Protein AF-A0A821VE89-F1 (afdb_monomer_lite)

Secondary structure (DSSP, 8-state):
--SSTT----HHHHHHHHHHH-SS-SSEEEHHHHHHHHHTTS-HHHHHHHHHHHHHHH-SS--SEEEHHHHHHHHHHHTTS--TTSHHHHHHHHHHHHHHHHT--

Foldseek 3Di:
DDDPPPCLVDLVNLQLLQVLLCPVPPQFHALVSLLVLLVVPDPCVVCVVLSVVVQCQLPVVPPRTRHSVSVSVCCVVCVVPDDCPRSVVVSVVSSVVSSVVVPPD

pLDDT: mean 71.28, std 11.27, range [40.56, 87.88]

InterPro domains:
  IPR002048 EF-hand domain [PF00036] (50-76)
  IPR002048 EF-hand domain [PF13833] (3-39)
  IPR002048 EF-hand domain [PS50222] (46-81)
  IPR002048 EF-hand domain [SM00054] (13-41)
  IPR002048 EF-hand domain [SM00054] (50-78)
  IPR011992 EF-hand domain pair [SSF47473] (7-86)
  IPR018247 EF-Hand 1, calcium-binding site [PS00018] (59-71)
  IPR050230 Calmodulin/Myosin light chain/Troponin C-like [PTHR23048] (8-86)

Structure (mmCIF, N/CA/C/O backbone):
data_AF-A0A821VE89-F1
#
_entry.id   AF-A0A821VE89-F1
#
loop_
_atom_site.group_PDB
_atom_site.id
_atom_site.type_symbol
_atom_site.label_atom_id
_atom_site.label_alt_id
_atom_site.label_comp_id
_atom_site.label_asym_id
_atom_site.label_entity_id
_atom_site.label_seq_id
_atom_site.pdbx_PDB_ins_code
_atom_site.Cartn_x
_atom_site.Cartn_y
_atom_site.Cartn_z
_atom_site.occupancy
_atom_site.B_iso_or_equiv
_atom_site.auth_seq_id
_atom_site.auth_comp_id
_atom_site.auth_asym_id
_atom_site.auth_atom_id
_atom_site.pdbx_PDB_model_num
ATOM 1 N N . MET A 1 1 ? 5.979 24.194 -0.877 1.00 51.53 1 MET A N 1
ATOM 2 C CA . MET A 1 1 ? 4.953 23.555 -1.729 1.00 51.53 1 MET A CA 1
ATOM 3 C C . MET A 1 1 ? 5.517 23.418 -3.139 1.00 51.53 1 MET A C 1
ATOM 5 O O . MET A 1 1 ? 5.346 24.336 -3.920 1.00 51.53 1 MET A O 1
ATOM 9 N N . LEU A 1 2 ? 6.296 22.357 -3.391 1.00 49.53 2 LEU A N 1
ATOM 10 C CA . LEU A 1 2 ? 6.803 21.866 -4.693 1.00 49.53 2 LEU A CA 1
ATOM 11 C C . LEU A 1 2 ? 8.007 20.965 -4.389 1.00 49.53 2 LEU A C 1
ATOM 13 O O . LEU A 1 2 ? 9.119 21.453 -4.257 1.00 49.53 2 LEU A O 1
ATOM 17 N N . LEU A 1 3 ? 7.750 19.676 -4.174 1.00 45.84 3 LEU A N 1
ATOM 18 C CA . LEU A 1 3 ? 8.773 18.615 -4.176 1.00 45.84 3 LEU A CA 1
ATOM 19 C C . LEU A 1 3 ? 8.150 17.213 -4.315 1.00 45.84 3 LEU A C 1
ATOM 21 O O . LEU A 1 3 ? 8.872 16.276 -4.618 1.00 45.84 3 LEU A O 1
ATOM 25 N N . LEU A 1 4 ? 6.823 17.071 -4.164 1.00 48.00 4 LEU A N 1
ATOM 26 C CA . LEU A 1 4 ? 6.124 15.796 -4.383 1.00 48.00 4 LEU A CA 1
ATOM 27 C C . LEU A 1 4 ? 5.427 15.647 -5.749 1.00 48.00 4 LEU A C 1
ATOM 29 O O . LEU A 1 4 ? 5.207 14.521 -6.170 1.00 48.00 4 LEU A O 1
ATOM 33 N N . LYS A 1 5 ? 5.145 16.736 -6.484 1.00 48.66 5 LYS A N 1
ATOM 34 C CA . LYS A 1 5 ? 4.364 16.686 -7.744 1.00 48.66 5 LYS A CA 1
ATOM 35 C C . LYS A 1 5 ? 5.015 15.904 -8.897 1.00 48.66 5 LYS A C 1
ATOM 37 O O . LYS A 1 5 ? 4.333 15.582 -9.863 1.00 48.66 5 LYS A O 1
ATOM 42 N N . ASP A 1 6 ? 6.306 15.594 -8.792 1.00 45.91 6 ASP A N 1
ATOM 43 C CA . ASP A 1 6 ? 7.067 14.849 -9.801 1.00 45.91 6 ASP A CA 1
ATOM 44 C C . ASP A 1 6 ? 7.580 13.491 -9.301 1.00 45.91 6 ASP A C 1
ATOM 46 O O . ASP A 1 6 ? 8.367 12.839 -9.991 1.00 45.91 6 ASP A O 1
ATOM 50 N N . MET A 1 7 ? 7.066 12.980 -8.172 1.00 47.91 7 MET A N 1
ATOM 51 C CA . MET A 1 7 ? 6.994 11.527 -8.016 1.00 47.91 7 MET A CA 1
ATOM 52 C C . MET A 1 7 ? 5.916 11.032 -8.978 1.00 47.91 7 MET A C 1
ATOM 54 O O . MET A 1 7 ? 4.804 10.670 -8.604 1.00 47.91 7 MET A O 1
ATOM 58 N N . LYS A 1 8 ? 6.256 10.984 -10.271 1.00 50.81 8 LYS A N 1
ATOM 59 C CA . LYS A 1 8 ? 5.672 9.978 -11.148 1.00 50.81 8 LYS A CA 1
ATOM 60 C C . LYS A 1 8 ? 5.993 8.673 -10.453 1.00 50.81 8 LYS A C 1
ATOM 62 O O . LYS A 1 8 ? 7.112 8.200 -10.607 1.00 50.81 8 LYS A O 1
ATOM 67 N N . PHE A 1 9 ? 5.049 8.167 -9.661 1.00 58.44 9 PHE A N 1
ATOM 68 C CA . PHE A 1 9 ? 5.143 6.873 -9.018 1.00 58.44 9 PHE A CA 1
ATOM 69 C C . PHE A 1 9 ? 5.419 5.881 -10.146 1.00 58.44 9 PHE A C 1
ATOM 71 O O . PHE A 1 9 ? 4.546 5.581 -10.976 1.00 58.44 9 PHE A O 1
ATOM 78 N N . ALA A 1 10 ? 6.708 5.602 -10.334 1.00 57.81 10 ALA A N 1
ATOM 79 C CA . ALA A 1 10 ? 7.211 4.977 -11.537 1.00 57.81 10 ALA A CA 1
ATOM 80 C C . ALA A 1 10 ? 6.818 3.512 -11.451 1.00 57.81 10 ALA A C 1
ATOM 82 O O . ALA A 1 10 ? 6.616 2.986 -10.358 1.00 57.81 10 ALA A O 1
ATOM 83 N N . GLU A 1 11 ? 6.706 2.843 -12.593 1.00 60.81 11 GLU A N 1
ATOM 84 C CA . GLU A 1 11 ? 6.431 1.400 -12.621 1.00 60.81 11 GLU A CA 1
ATOM 85 C C . GLU A 1 11 ? 7.3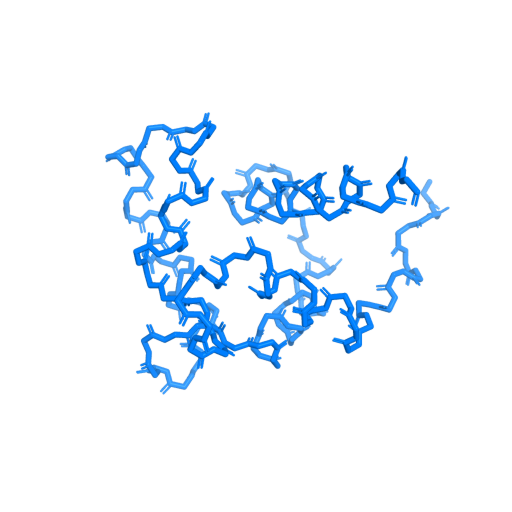67 0.639 -11.670 1.00 60.81 11 GLU A C 1
ATOM 87 O O . GLU A 1 11 ? 6.914 -0.184 -10.880 1.00 60.81 11 GLU A O 1
ATOM 92 N N . ASN A 1 12 ? 8.629 1.072 -11.625 1.00 68.12 12 ASN A N 1
ATOM 93 C CA . ASN A 1 12 ? 9.631 0.565 -10.702 1.00 68.12 12 ASN A CA 1
ATOM 94 C C . ASN A 1 12 ? 9.297 0.817 -9.225 1.00 68.12 12 ASN A C 1
ATOM 96 O O . ASN A 1 12 ? 9.489 -0.085 -8.427 1.00 68.12 12 ASN A O 1
ATOM 100 N N . GLU A 1 13 ? 8.796 1.989 -8.821 1.00 73.00 13 GLU A N 1
ATOM 101 C CA . GLU A 1 13 ? 8.497 2.238 -7.399 1.00 73.00 13 GLU A CA 1
ATOM 102 C C . GLU A 1 13 ? 7.271 1.462 -6.917 1.00 73.00 13 GLU A C 1
ATOM 104 O O . GLU A 1 13 ? 7.286 0.938 -5.808 1.00 73.00 13 GLU A O 1
ATOM 109 N N . ALA A 1 14 ? 6.239 1.310 -7.753 1.00 75.75 14 ALA A N 1
ATOM 110 C CA . ALA A 1 14 ? 5.096 0.457 -7.422 1.00 75.75 14 ALA A CA 1
ATOM 111 C C . ALA A 1 14 ? 5.499 -1.013 -7.306 1.00 75.75 14 ALA A C 1
ATOM 113 O O . ALA A 1 14 ? 5.114 -1.671 -6.344 1.00 75.75 14 ALA A O 1
ATOM 114 N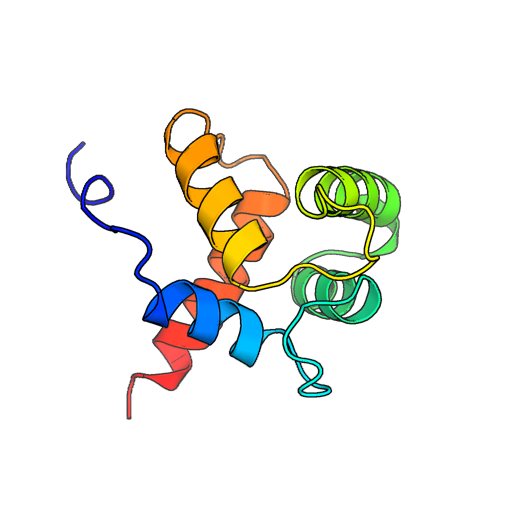 N . GLN A 1 15 ? 6.324 -1.508 -8.233 1.00 76.88 15 GLN A N 1
ATOM 115 C CA . GLN A 1 15 ? 6.872 -2.858 -8.134 1.00 76.88 15 GLN A CA 1
ATOM 116 C C . GLN A 1 15 ? 7.784 -3.035 -6.919 1.00 76.88 15 GLN A C 1
ATOM 118 O O . GLN A 1 15 ? 7.756 -4.095 -6.309 1.00 76.88 15 GLN A O 1
ATOM 123 N N . LEU A 1 16 ? 8.564 -2.020 -6.541 1.00 77.56 16 LEU A N 1
ATOM 124 C CA . LEU A 1 16 ? 9.401 -2.073 -5.341 1.00 77.56 16 LEU A CA 1
ATOM 125 C C . LEU A 1 16 ? 8.566 -2.035 -4.056 1.00 77.56 16 LEU A C 1
ATOM 127 O O . LEU A 1 16 ? 8.911 -2.730 -3.105 1.00 77.56 16 LEU A O 1
ATOM 131 N N . LEU A 1 17 ? 7.475 -1.260 -4.011 1.00 76.88 17 LEU A N 1
ATOM 132 C CA . LEU A 1 17 ? 6.561 -1.255 -2.862 1.00 76.88 17 LEU A CA 1
ATOM 133 C C . LEU A 1 17 ? 5.893 -2.608 -2.705 1.00 76.88 17 LEU A C 1
ATOM 135 O O . LEU A 1 17 ? 5.970 -3.171 -1.614 1.00 76.88 17 LEU A O 1
ATOM 139 N N . VAL A 1 18 ? 5.305 -3.118 -3.793 1.00 80.56 18 VAL A N 1
ATOM 140 C CA . VAL A 1 18 ? 4.694 -4.447 -3.809 1.00 80.56 18 VAL A CA 1
ATOM 141 C C . VAL A 1 18 ? 5.735 -5.483 -3.434 1.00 80.56 18 VAL A C 1
ATOM 143 O O . VAL A 1 18 ? 5.538 -6.145 -2.440 1.00 80.56 18 VAL A O 1
ATOM 146 N N . GLY A 1 19 ? 6.901 -5.532 -4.074 1.00 78.44 19 GLY A N 1
ATOM 147 C CA . GLY A 1 19 ? 7.945 -6.505 -3.737 1.00 78.44 19 GLY A CA 1
ATOM 148 C C . GLY A 1 19 ? 8.535 -6.379 -2.323 1.00 78.44 19 GLY A C 1
ATOM 149 O O . GLY A 1 19 ? 9.126 -7.329 -1.829 1.00 78.44 19 GLY A O 1
ATOM 150 N N . SER A 1 20 ? 8.414 -5.226 -1.653 1.00 77.81 20 SER A N 1
ATOM 151 C CA . SER A 1 20 ? 8.830 -5.081 -0.243 1.00 77.81 20 SER A CA 1
ATOM 152 C C . SER A 1 20 ? 7.771 -5.553 0.760 1.00 77.81 20 SER A C 1
ATOM 154 O O . SER A 1 20 ? 8.081 -5.732 1.949 1.00 77.81 20 SER A O 1
ATOM 156 N N . ALA A 1 21 ? 6.534 -5.653 0.280 1.00 79.62 21 ALA A N 1
ATOM 157 C CA . ALA A 1 21 ? 5.336 -6.018 1.015 1.00 79.62 21 ALA A CA 1
ATOM 158 C C . ALA A 1 21 ? 4.944 -7.486 0.788 1.00 79.62 21 ALA A C 1
ATOM 160 O O . ALA A 1 21 ? 4.524 -8.140 1.732 1.00 79.62 21 ALA A O 1
ATOM 161 N N . ASP A 1 22 ? 5.134 -7.947 -0.443 1.00 84.50 22 ASP A N 1
ATOM 162 C CA . ASP A 1 22 ? 4.947 -9.290 -0.981 1.00 84.50 22 ASP A CA 1
ATOM 163 C C . ASP A 1 22 ? 6.079 -10.196 -0.470 1.00 84.50 22 ASP A C 1
ATOM 165 O O . ASP A 1 22 ? 7.180 -10.244 -1.036 1.00 84.50 22 ASP A O 1
ATOM 169 N N . GLU A 1 23 ? 5.835 -10.838 0.672 1.00 80.94 23 GLU A N 1
ATOM 170 C CA . GLU A 1 23 ? 6.754 -11.786 1.309 1.00 80.94 23 GLU A CA 1
ATOM 171 C C . GLU A 1 23 ? 6.666 -13.168 0.655 1.00 80.94 23 GLU A C 1
ATOM 173 O O . GLU A 1 23 ? 7.651 -13.915 0.675 1.00 80.94 23 GLU A O 1
ATOM 178 N N . ASP A 1 24 ? 5.510 -13.516 0.082 1.00 82.88 24 ASP A N 1
ATOM 179 C CA . ASP A 1 24 ? 5.291 -14.808 -0.570 1.00 82.88 24 ASP A CA 1
ATOM 180 C C . ASP A 1 24 ? 5.655 -14.820 -2.068 1.00 82.88 24 ASP A C 1
ATOM 182 O O . ASP A 1 24 ? 5.711 -15.887 -2.687 1.00 82.88 24 ASP A O 1
ATOM 186 N N . HIS A 1 25 ? 6.006 -13.656 -2.623 1.00 79.56 25 HIS A N 1
ATOM 187 C CA . HIS A 1 25 ? 6.322 -13.435 -4.034 1.00 79.56 25 HIS A CA 1
ATOM 188 C C . HIS A 1 25 ? 5.176 -13.828 -4.977 1.00 79.56 25 HIS A C 1
ATOM 190 O O . HIS A 1 25 ? 5.413 -14.267 -6.112 1.00 79.56 25 HIS A O 1
ATOM 196 N N . SER A 1 26 ? 3.932 -13.666 -4.526 1.00 82.31 26 SER A N 1
ATOM 197 C CA . SER A 1 26 ? 2.738 -13.901 -5.341 1.00 82.31 26 SER A CA 1
ATOM 198 C C . SER A 1 26 ? 2.544 -12.843 -6.432 1.00 82.31 26 SER A C 1
ATOM 200 O O . SER A 1 26 ? 1.796 -13.071 -7.388 1.00 82.31 26 SER A O 1
ATOM 202 N N . GLY A 1 27 ? 3.249 -11.708 -6.349 1.00 80.00 27 GLY A N 1
ATOM 203 C CA . GLY A 1 27 ? 3.165 -10.597 -7.299 1.00 80.00 27 GLY A CA 1
ATOM 204 C C . GLY A 1 27 ? 2.077 -9.572 -6.964 1.00 80.00 27 GLY A C 1
ATOM 205 O O . GLY A 1 27 ? 1.827 -8.657 -7.759 1.00 80.00 27 GLY A O 1
ATOM 206 N N . GLY A 1 28 ? 1.442 -9.700 -5.800 1.00 84.19 28 GLY A N 1
ATOM 207 C CA . GLY A 1 28 ? 0.461 -8.765 -5.265 1.00 84.19 28 GLY A CA 1
ATOM 208 C C . GLY A 1 28 ? 0.408 -8.864 -3.747 1.00 84.19 28 GLY A C 1
ATOM 209 O O . GLY A 1 28 ? 0.818 -9.860 -3.184 1.00 84.19 28 GLY A O 1
ATOM 210 N N . ILE A 1 29 ? -0.085 -7.819 -3.093 1.00 86.50 29 ILE A N 1
ATOM 211 C CA . ILE A 1 29 ? -0.144 -7.759 -1.631 1.00 86.50 29 ILE A CA 1
ATOM 212 C C . ILE A 1 29 ? -1.470 -8.355 -1.180 1.00 86.50 29 ILE A C 1
ATOM 214 O O . ILE A 1 29 ? -2.528 -7.794 -1.491 1.00 86.50 29 ILE A O 1
ATOM 218 N N . ASP A 1 30 ? -1.437 -9.461 -0.447 1.00 87.88 30 ASP A N 1
ATOM 219 C CA . ASP A 1 30 ? -2.650 -10.040 0.124 1.00 87.88 30 ASP A CA 1
ATOM 220 C C . ASP A 1 30 ? -3.051 -9.352 1.441 1.00 87.88 30 ASP A C 1
ATOM 222 O O . ASP A 1 30 ? -2.297 -8.588 2.050 1.00 87.88 30 ASP A O 1
ATOM 226 N N . MET A 1 31 ? -4.281 -9.591 1.897 1.00 82.62 31 MET A N 1
ATOM 227 C CA . MET A 1 31 ? -4.805 -8.940 3.099 1.00 82.62 31 MET A CA 1
ATOM 228 C C . MET A 1 31 ? -3.951 -9.239 4.349 1.00 82.62 31 MET A C 1
ATOM 230 O O . MET A 1 31 ? -3.818 -8.379 5.220 1.00 82.62 31 MET A O 1
ATOM 234 N N . ARG A 1 32 ? -3.336 -10.425 4.443 1.00 83.75 32 ARG A N 1
ATOM 235 C CA . ARG A 1 32 ? -2.435 -10.804 5.543 1.00 83.75 32 ARG A CA 1
ATOM 236 C C . ARG A 1 32 ? -1.128 -10.030 5.494 1.00 83.75 32 ARG A C 1
ATOM 238 O O . ARG A 1 32 ? -0.707 -9.532 6.535 1.00 83.75 32 ARG A O 1
ATOM 245 N N . GLU A 1 33 ? -0.514 -9.902 4.323 1.00 84.88 33 GLU A N 1
ATOM 246 C CA . GLU A 1 33 ? 0.702 -9.104 4.123 1.00 84.88 33 GLU A CA 1
ATOM 247 C C . GLU A 1 33 ? 0.452 -7.623 4.406 1.00 84.88 33 GLU A C 1
ATOM 249 O O . GLU A 1 33 ? 1.213 -6.977 5.132 1.00 84.88 33 GLU A O 1
ATOM 254 N N . PHE A 1 34 ? -0.675 -7.100 3.921 1.00 79.12 34 PHE A N 1
ATOM 255 C CA . PHE A 1 34 ? -1.101 -5.729 4.180 1.00 79.12 34 PHE A CA 1
ATOM 256 C C . PHE A 1 34 ? -1.250 -5.460 5.684 1.00 79.12 34 PHE A C 1
ATOM 258 O O . PHE A 1 34 ? -0.711 -4.479 6.206 1.00 79.12 34 PHE A O 1
ATOM 265 N N . ILE A 1 35 ? -1.920 -6.369 6.401 1.00 80.06 35 ILE A N 1
ATOM 266 C CA . ILE A 1 35 ? -2.048 -6.303 7.859 1.00 80.06 35 ILE A CA 1
ATOM 267 C C . ILE A 1 35 ? -0.669 -6.407 8.512 1.00 80.06 35 ILE A C 1
ATOM 269 O O . ILE A 1 35 ? -0.346 -5.548 9.322 1.00 80.06 35 ILE A O 1
ATOM 273 N N . SER A 1 36 ? 0.171 -7.378 8.141 1.00 80.12 36 SER A N 1
ATOM 274 C CA . SER A 1 36 ? 1.522 -7.582 8.695 1.00 80.12 36 SER A CA 1
ATOM 275 C C . SER A 1 36 ? 2.362 -6.294 8.680 1.00 80.12 36 SER A C 1
ATOM 277 O O . SER A 1 36 ? 2.938 -5.890 9.699 1.00 80.12 36 SER A O 1
ATOM 279 N N . ILE A 1 37 ? 2.332 -5.562 7.565 1.00 76.19 37 ILE A N 1
ATOM 280 C CA . ILE A 1 37 ? 3.042 -4.284 7.402 1.00 76.19 37 ILE A CA 1
ATOM 281 C C . ILE A 1 37 ? 2.482 -3.205 8.327 1.00 76.19 37 ILE A C 1
ATOM 283 O O . ILE A 1 37 ? 3.244 -2.461 8.948 1.00 76.19 37 ILE A O 1
ATOM 287 N N . MET A 1 38 ? 1.161 -3.137 8.456 1.00 71.62 38 MET A N 1
ATOM 288 C CA . MET A 1 38 ? 0.489 -2.154 9.305 1.00 71.62 38 MET A CA 1
ATOM 289 C C . MET A 1 38 ? 0.666 -2.484 10.793 1.00 71.62 38 MET A C 1
ATOM 291 O O . MET A 1 38 ? 0.922 -1.589 11.600 1.00 71.62 38 MET A O 1
ATOM 295 N N . THR A 1 39 ? 0.696 -3.772 11.149 1.00 71.50 39 THR A N 1
ATOM 296 C CA . THR A 1 39 ? 0.914 -4.246 12.525 1.00 71.50 39 THR A CA 1
ATOM 297 C C . THR A 1 39 ? 2.282 -3.876 13.084 1.00 71.50 39 THR A C 1
ATOM 299 O O . THR A 1 39 ? 2.469 -3.813 14.296 1.00 71.50 39 THR A O 1
ATOM 302 N N . THR A 1 40 ? 3.252 -3.599 12.205 1.00 68.44 40 THR A N 1
ATOM 303 C CA . THR A 1 40 ? 4.609 -3.210 12.605 1.00 68.44 40 THR A CA 1
ATOM 304 C C . THR A 1 40 ? 4.624 -1.870 13.353 1.00 68.44 40 THR A C 1
ATOM 306 O O . THR A 1 40 ? 5.537 -1.625 14.140 1.00 68.44 40 THR A O 1
ATOM 309 N N . SER A 1 41 ? 3.641 -0.992 13.116 1.00 60.84 41 SER A N 1
ATOM 310 C CA . SER A 1 41 ? 3.579 0.340 13.743 1.00 60.84 41 SER A CA 1
ATOM 311 C C . SER A 1 41 ? 2.308 0.597 14.558 1.00 60.84 41 SER A C 1
ATOM 313 O O . SER A 1 41 ? 2.320 1.488 15.405 1.00 60.84 41 SER A O 1
ATOM 315 N N . VAL A 1 42 ? 1.228 -0.154 14.327 1.00 64.38 42 VAL A N 1
ATOM 316 C CA . VAL A 1 42 ? -0.084 0.067 14.958 1.00 64.38 42 VAL A CA 1
ATOM 317 C C . VAL A 1 42 ? -0.770 -1.259 15.279 1.00 64.38 42 VAL A C 1
ATOM 319 O O . VAL A 1 42 ? -0.475 -2.279 14.670 1.00 64.38 42 VAL A O 1
ATOM 322 N N . ASN A 1 43 ? -1.675 -1.278 16.259 1.00 70.31 43 ASN A N 1
ATOM 323 C CA . ASN A 1 43 ? -2.317 -2.518 16.689 1.00 70.31 43 ASN A CA 1
ATOM 324 C C . ASN A 1 43 ? -3.361 -2.974 15.641 1.00 70.31 43 ASN A C 1
ATOM 326 O O . ASN A 1 43 ? -4.314 -2.233 15.399 1.00 70.31 43 ASN A O 1
ATOM 330 N N . PRO A 1 44 ? -3.239 -4.173 15.034 1.00 63.88 44 PRO A N 1
ATOM 331 C CA . PRO A 1 44 ? -4.118 -4.620 13.944 1.00 63.88 44 PRO A CA 1
ATOM 332 C C . PRO A 1 44 ? -5.595 -4.644 14.312 1.00 63.88 44 PRO A C 1
ATOM 334 O O . PRO A 1 44 ? -6.428 -4.402 13.455 1.00 63.88 44 PRO A O 1
ATOM 337 N N . GLN A 1 45 ? -5.917 -4.947 15.571 1.00 68.75 45 GLN A N 1
ATOM 338 C CA . GLN A 1 45 ? -7.304 -5.086 16.015 1.00 68.75 45 GLN A CA 1
ATOM 339 C C . GLN A 1 45 ? -8.065 -3.758 16.022 1.00 68.75 45 GLN A C 1
ATOM 341 O O . GLN A 1 45 ? -9.284 -3.771 15.914 1.00 68.75 45 GLN A O 1
ATOM 346 N N . ASP A 1 46 ? -7.354 -2.637 16.152 1.00 70.88 46 ASP A N 1
ATOM 347 C CA . ASP A 1 46 ? -7.957 -1.300 16.152 1.00 70.88 46 ASP A CA 1
ATOM 348 C C . ASP A 1 46 ? -8.219 -0.818 14.719 1.00 70.88 46 ASP A C 1
ATOM 350 O O . ASP A 1 46 ? -9.200 -0.139 14.450 1.00 70.88 46 ASP A O 1
ATOM 354 N N . LEU A 1 47 ? -7.367 -1.246 13.782 1.00 71.62 47 LEU A N 1
ATOM 355 C CA . LEU A 1 47 ? -7.419 -0.843 12.381 1.00 71.62 47 LEU A CA 1
ATOM 356 C C . LEU A 1 47 ? -8.021 -1.916 11.466 1.00 71.62 47 LEU A C 1
ATOM 358 O O . LEU A 1 47 ? -8.050 -1.713 10.263 1.00 71.62 47 LEU A O 1
ATOM 362 N N . GLU A 1 48 ? -8.481 -3.064 11.968 1.00 76.38 48 GLU A N 1
ATOM 363 C CA . GLU A 1 48 ? -8.920 -4.188 11.122 1.00 76.38 48 GLU A CA 1
ATOM 364 C C . GLU A 1 48 ? -10.031 -3.775 10.140 1.00 76.38 48 GLU A C 1
ATOM 366 O O . GLU A 1 48 ? -9.973 -4.112 8.954 1.00 76.38 48 GLU A O 1
ATOM 371 N N . GLU A 1 49 ? -11.011 -2.997 10.608 1.00 80.31 49 GLU A N 1
ATOM 372 C CA . GLU A 1 49 ? -12.078 -2.451 9.763 1.00 80.31 49 GLU A CA 1
ATOM 373 C C . GLU A 1 49 ? -11.545 -1.437 8.746 1.00 80.31 49 GLU A C 1
ATOM 375 O O . GLU A 1 49 ? -11.825 -1.572 7.553 1.00 80.31 49 GLU A O 1
ATOM 380 N N . GLU A 1 50 ? -10.719 -0.483 9.176 1.00 77.62 50 GLU A N 1
ATOM 381 C CA . GLU A 1 50 ? -10.139 0.527 8.286 1.00 77.62 50 GLU A CA 1
ATOM 382 C C . GLU A 1 50 ? -9.214 -0.092 7.233 1.00 77.62 50 GLU A C 1
ATOM 384 O O . GLU A 1 50 ? -9.288 0.257 6.055 1.00 77.62 50 GLU A O 1
ATOM 389 N N . LEU A 1 51 ? -8.387 -1.064 7.624 1.00 77.12 51 LEU A N 1
ATOM 390 C CA . LEU A 1 51 ? -7.511 -1.832 6.743 1.00 77.12 51 LEU A CA 1
ATOM 391 C C . LEU A 1 51 ? -8.327 -2.605 5.717 1.00 77.12 51 LEU A C 1
ATOM 393 O O . LEU A 1 51 ? -7.951 -2.652 4.550 1.00 77.12 51 LEU A O 1
ATOM 397 N N . ARG A 1 52 ? -9.463 -3.180 6.118 1.00 81.62 52 ARG A N 1
ATOM 398 C CA . ARG A 1 52 ? -10.355 -3.905 5.211 1.00 81.62 52 ARG A CA 1
ATOM 399 C C . ARG A 1 52 ? -11.056 -2.978 4.224 1.00 81.62 52 ARG A C 1
ATOM 401 O O . ARG A 1 52 ? -11.132 -3.312 3.042 1.00 81.62 52 ARG A O 1
ATOM 408 N N . GLN A 1 53 ? -11.557 -1.832 4.680 1.00 80.69 53 GLN A N 1
ATOM 409 C CA . GLN A 1 53 ? -12.178 -0.829 3.807 1.00 80.69 53 GLN A CA 1
ATOM 410 C C . GLN A 1 53 ? -11.164 -0.251 2.823 1.00 80.69 53 GLN A C 1
ATOM 412 O O . GLN A 1 53 ? -11.427 -0.133 1.625 1.00 80.69 53 GLN A O 1
ATOM 417 N N . THR A 1 54 ? -9.973 0.035 3.329 1.00 78.50 54 THR A N 1
ATOM 418 C CA . THR A 1 54 ? -8.814 0.436 2.551 1.00 78.50 54 THR A CA 1
ATOM 419 C C . THR A 1 54 ? -8.494 -0.604 1.482 1.00 78.50 54 THR A C 1
ATOM 421 O O . THR A 1 54 ? -8.451 -0.275 0.298 1.00 78.50 54 THR A O 1
ATOM 424 N N . PHE A 1 55 ? -8.344 -1.869 1.878 1.00 80.50 55 PHE A N 1
ATOM 425 C CA . PHE A 1 55 ? -8.023 -2.974 0.982 1.00 80.50 55 PHE A CA 1
ATOM 426 C C . PHE A 1 55 ? -9.058 -3.115 -0.138 1.00 80.50 55 PHE A C 1
ATOM 428 O O . PHE A 1 55 ? -8.688 -3.180 -1.304 1.00 80.50 55 PHE A O 1
ATOM 435 N N . GLN A 1 56 ? -10.352 -3.044 0.188 1.00 82.56 56 GLN A N 1
ATOM 436 C CA . GLN A 1 56 ? -11.432 -3.041 -0.810 1.00 82.56 56 GLN A CA 1
ATOM 437 C C . GLN A 1 56 ? -11.417 -1.812 -1.728 1.00 82.56 56 GLN A C 1
ATOM 439 O O . GLN A 1 56 ? -11.915 -1.865 -2.850 1.00 82.56 56 GLN A O 1
ATOM 444 N N . THR A 1 57 ? -10.876 -0.686 -1.265 1.00 78.38 57 THR A N 1
ATOM 445 C CA . THR A 1 57 ? -10.753 0.522 -2.090 1.00 78.38 57 THR A CA 1
ATOM 446 C C . THR A 1 57 ? -9.590 0.404 -3.081 1.00 78.38 57 THR A C 1
ATOM 448 O O . THR A 1 57 ? -9.687 0.923 -4.200 1.00 78.38 57 THR A O 1
ATOM 451 N N . PHE A 1 58 ? -8.520 -0.299 -2.696 1.00 76.94 58 PHE A N 1
ATOM 452 C CA . PHE A 1 58 ? -7.382 -0.623 -3.559 1.00 76.94 58 PHE A CA 1
ATOM 453 C C . PHE A 1 58 ? -7.693 -1.736 -4.569 1.00 76.94 58 PHE A C 1
ATOM 455 O O . PHE A 1 58 ? -7.419 -1.558 -5.756 1.00 76.94 58 PHE A O 1
ATOM 462 N N . ASP A 1 59 ? -8.270 -2.846 -4.108 1.00 83.56 59 ASP A N 1
ATOM 463 C CA . ASP A 1 59 ? -8.635 -4.018 -4.912 1.00 83.56 59 ASP A CA 1
ATOM 464 C C . ASP A 1 59 ? -9.925 -3.744 -5.698 1.00 83.56 59 ASP A C 1
ATOM 466 O O . ASP A 1 59 ? -11.040 -4.088 -5.301 1.00 83.56 59 ASP A O 1
ATOM 470 N N . LYS A 1 60 ? -9.773 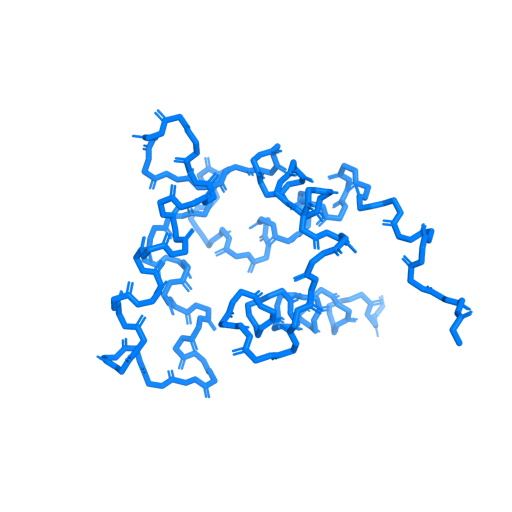-3.046 -6.827 1.00 77.19 60 LYS A N 1
ATOM 471 C CA . LYS A 1 60 ? -10.898 -2.650 -7.687 1.00 77.19 60 LYS A CA 1
ATOM 472 C C . LYS A 1 60 ? -11.504 -3.831 -8.431 1.00 77.19 60 LYS A C 1
ATOM 474 O O . LYS A 1 60 ? -12.679 -3.751 -8.792 1.00 77.19 60 LYS A O 1
ATOM 479 N N . ASP A 1 61 ? -10.702 -4.854 -8.706 1.00 81.75 61 ASP A N 1
ATOM 480 C CA . ASP A 1 61 ? -11.148 -6.055 -9.410 1.00 81.75 61 ASP A CA 1
ATOM 481 C C . ASP A 1 61 ? -11.791 -7.080 -8.456 1.00 81.75 61 ASP A C 1
ATOM 483 O O . ASP A 1 61 ? -12.490 -7.986 -8.905 1.00 81.75 61 ASP A O 1
ATOM 487 N N . GLY A 1 62 ? -11.629 -6.909 -7.137 1.00 80.19 62 GLY A N 1
ATOM 488 C CA . GLY A 1 62 ? -12.136 -7.848 -6.132 1.00 80.19 62 GLY A CA 1
ATOM 489 C C . GLY A 1 62 ? -11.360 -9.166 -6.127 1.00 80.19 62 GLY A C 1
ATOM 490 O O . GLY A 1 62 ? -11.907 -10.211 -5.767 1.00 80.19 62 GLY A O 1
ATOM 491 N N . SER A 1 63 ? -10.109 -9.122 -6.584 1.00 83.25 63 SER A N 1
ATOM 492 C CA . SER A 1 63 ? -9.221 -10.272 -6.723 1.00 83.25 63 SER A CA 1
ATOM 493 C C . SER A 1 63 ? -8.748 -10.821 -5.372 1.00 83.25 63 SER A C 1
ATOM 495 O O . SER A 1 63 ? -8.344 -11.981 -5.280 1.00 83.25 63 SER A O 1
ATOM 497 N N . GLY A 1 64 ? -8.838 -10.014 -4.312 1.00 84.06 64 GLY A N 1
ATOM 498 C CA . GLY A 1 64 ? -8.341 -10.333 -2.980 1.00 84.06 64 GLY A CA 1
ATOM 499 C C . GLY A 1 64 ? -6.846 -10.069 -2.796 1.00 84.06 64 GLY A C 1
ATOM 500 O O . GLY A 1 64 ? -6.324 -10.403 -1.732 1.00 84.06 64 GLY A O 1
ATOM 501 N N . THR A 1 65 ? -6.166 -9.477 -3.786 1.00 84.44 65 THR A N 1
ATOM 502 C CA . THR A 1 65 ? -4.761 -9.046 -3.723 1.00 84.44 65 THR A CA 1
ATOM 503 C C . THR A 1 65 ? -4.584 -7.688 -4.401 1.00 84.44 65 THR A C 1
ATOM 505 O O . THR A 1 65 ? -5.274 -7.365 -5.359 1.00 84.44 65 THR A O 1
ATOM 508 N N . ILE A 1 66 ? -3.658 -6.864 -3.908 1.00 85.12 66 ILE A N 1
ATOM 509 C CA . ILE A 1 66 ? -3.359 -5.551 -4.492 1.00 85.12 66 ILE A CA 1
ATOM 510 C C . ILE A 1 66 ? -2.106 -5.684 -5.345 1.00 85.12 66 ILE A C 1
ATOM 512 O O . ILE A 1 66 ? -0.989 -5.774 -4.828 1.00 85.12 66 ILE A O 1
ATOM 516 N N . ASN A 1 67 ? -2.262 -5.664 -6.663 1.00 85.50 67 ASN A N 1
ATOM 517 C CA . ASN A 1 67 ? -1.109 -5.722 -7.558 1.00 85.50 67 ASN A CA 1
ATOM 518 C C . ASN A 1 67 ? -0.454 -4.338 -7.758 1.00 85.50 67 ASN A C 1
ATOM 520 O O . ASN A 1 67 ? -1.007 -3.282 -7.433 1.00 85.50 67 ASN A O 1
ATOM 524 N N . ALA A 1 6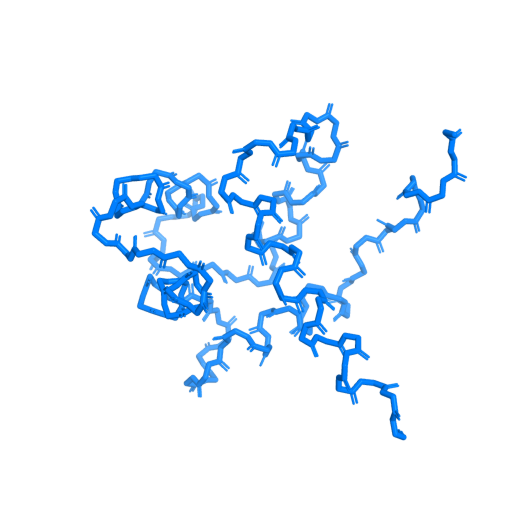8 ? 0.741 -4.322 -8.357 1.00 82.50 68 ALA A N 1
ATOM 525 C CA . ALA A 1 68 ? 1.488 -3.081 -8.595 1.00 82.50 68 ALA A CA 1
ATOM 526 C C . ALA A 1 68 ? 0.733 -2.077 -9.487 1.00 82.50 68 ALA A C 1
ATOM 528 O O . ALA A 1 68 ? 0.915 -0.866 -9.343 1.00 82.50 68 ALA A O 1
ATOM 529 N N . ASN A 1 69 ? -0.133 -2.549 -10.390 1.00 82.62 69 ASN A N 1
ATOM 530 C CA . ASN A 1 69 ? -0.933 -1.681 -11.251 1.00 82.62 69 ASN A CA 1
ATOM 531 C C . ASN A 1 69 ? -2.074 -1.005 -10.482 1.00 82.62 69 ASN A C 1
ATOM 533 O O . ASN A 1 69 ? -2.318 0.187 -10.685 1.00 82.62 69 ASN A O 1
ATOM 537 N N . GLU A 1 70 ? -2.745 -1.732 -9.592 1.00 83.44 70 GLU A N 1
ATOM 538 C CA . GLU A 1 70 ? -3.805 -1.219 -8.721 1.00 83.44 70 GLU A CA 1
ATOM 539 C C . GLU A 1 70 ? -3.251 -0.219 -7.718 1.00 83.44 70 GLU A C 1
ATOM 541 O O . GLU A 1 70 ? -3.752 0.906 -7.642 1.00 83.44 70 GLU A O 1
ATOM 546 N N . LEU A 1 71 ? -2.141 -0.564 -7.060 1.00 78.56 71 LEU A N 1
ATOM 547 C CA . LEU A 1 71 ? -1.430 0.339 -6.160 1.00 78.56 71 LEU A CA 1
ATOM 548 C C . LEU A 1 71 ? -1.025 1.629 -6.890 1.00 78.56 71 LEU A C 1
ATOM 550 O O . LEU A 1 71 ? -1.309 2.730 -6.428 1.00 78.56 71 LEU A O 1
ATOM 554 N N . LYS A 1 72 ? -0.433 1.520 -8.086 1.00 77.12 72 LYS A N 1
ATOM 555 C CA . LYS A 1 72 ? -0.041 2.676 -8.913 1.00 77.12 72 LYS A CA 1
ATOM 556 C C . LYS A 1 72 ? -1.234 3.542 -9.305 1.00 77.12 72 LYS A C 1
ATOM 558 O O . LYS A 1 72 ? -1.138 4.772 -9.291 1.00 77.12 72 LYS A O 1
ATOM 563 N N . ARG A 1 73 ? -2.344 2.920 -9.708 1.00 76.06 73 ARG A N 1
ATOM 564 C CA . ARG A 1 73 ? -3.558 3.634 -10.113 1.00 76.06 73 ARG A CA 1
ATOM 565 C C . ARG A 1 73 ? -4.157 4.383 -8.933 1.00 76.06 73 ARG A C 1
ATOM 567 O O . ARG A 1 73 ? -4.528 5.542 -9.090 1.00 76.06 73 ARG A O 1
ATOM 574 N N . PHE A 1 74 ? -4.195 3.744 -7.774 1.00 72.19 74 PHE A N 1
ATOM 575 C CA . PHE A 1 74 ? -4.671 4.342 -6.542 1.00 72.19 74 PHE A CA 1
ATOM 576 C C . PHE A 1 74 ? -3.799 5.516 -6.115 1.00 72.19 74 PHE A C 1
ATOM 578 O O . PHE A 1 74 ? -4.324 6.601 -5.921 1.00 72.19 74 PHE A O 1
ATOM 585 N N . VAL A 1 75 ? -2.474 5.353 -6.071 1.00 71.44 75 VAL A N 1
ATOM 586 C CA . VAL A 1 75 ? -1.541 6.436 -5.713 1.00 71.44 75 VAL A CA 1
ATOM 587 C C . VAL A 1 75 ? -1.723 7.643 -6.627 1.00 71.44 75 VAL A C 1
ATOM 589 O O . VAL A 1 75 ? -1.754 8.771 -6.155 1.00 71.44 75 VAL A O 1
ATOM 592 N N . ARG A 1 76 ? -1.917 7.422 -7.933 1.00 69.62 76 ARG A N 1
ATOM 593 C CA . ARG A 1 76 ? -2.192 8.512 -8.883 1.00 69.62 76 ARG A CA 1
ATOM 594 C C . ARG A 1 76 ? -3.535 9.203 -8.662 1.00 69.62 76 ARG A C 1
ATOM 596 O O . ARG A 1 76 ? -3.636 10.395 -8.932 1.00 69.62 76 ARG A O 1
ATOM 603 N N . LEU A 1 77 ? -4.564 8.459 -8.267 1.00 66.00 77 LEU A N 1
ATOM 604 C CA . LEU A 1 77 ? -5.886 9.017 -7.984 1.00 66.00 77 LEU A CA 1
ATOM 605 C C . LEU A 1 77 ? -5.878 9.778 -6.653 1.00 66.00 77 LEU A C 1
ATOM 607 O O . LEU A 1 77 ? -6.412 10.879 -6.580 1.00 66.00 77 LEU A O 1
ATOM 611 N N . TRP A 1 78 ? -5.204 9.225 -5.647 1.00 64.06 78 TRP A N 1
ATOM 612 C CA . TRP A 1 78 ? -5.140 9.760 -4.291 1.00 64.06 78 TRP A CA 1
ATOM 613 C C . TRP A 1 78 ? -4.144 10.918 -4.144 1.00 64.06 78 TRP A C 1
ATOM 615 O O . TRP A 1 78 ? -4.299 11.723 -3.238 1.00 64.06 78 TRP A O 1
ATOM 625 N N . ASP A 1 79 ? -3.175 11.094 -5.051 1.00 62.81 79 ASP A N 1
ATOM 626 C CA . ASP A 1 79 ? -2.220 12.226 -5.046 1.00 62.81 79 ASP A CA 1
ATOM 627 C C . ASP A 1 79 ? -2.898 13.618 -4.959 1.00 62.81 79 ASP A C 1
ATOM 629 O O . ASP A 1 79 ? -2.279 14.586 -4.524 1.00 62.81 79 ASP A O 1
ATOM 633 N N . ASN A 1 80 ? -4.190 13.727 -5.305 1.00 57.91 80 ASN A N 1
ATOM 634 C CA . ASN A 1 80 ? -4.971 14.964 -5.179 1.00 57.91 80 ASN A CA 1
ATOM 635 C C . ASN A 1 80 ? -5.788 15.095 -3.871 1.00 57.91 80 ASN A C 1
ATOM 637 O O . ASN A 1 80 ? -6.317 16.176 -3.620 1.0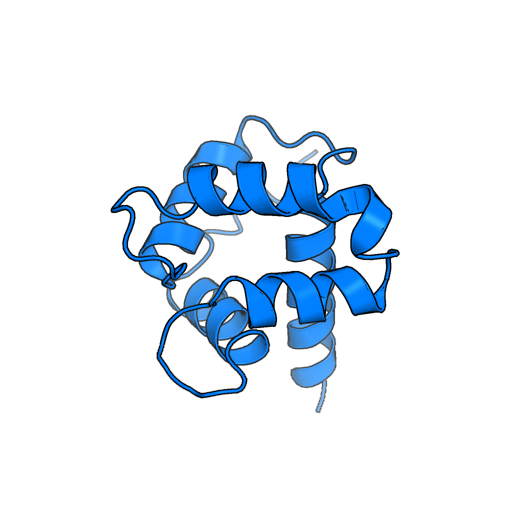0 57.91 80 ASN A O 1
ATOM 641 N N . GLU A 1 81 ? -5.875 14.050 -3.039 1.00 57.38 81 GLU A N 1
ATOM 642 C CA . GLU A 1 81 ? -6.730 13.966 -1.836 1.00 57.38 81 GLU A CA 1
ATOM 643 C C . GLU A 1 81 ? -5.992 13.408 -0.593 1.00 57.38 81 GLU A C 1
ATOM 645 O O . GLU A 1 81 ? -6.607 12.846 0.309 1.00 57.38 81 GLU A O 1
ATOM 650 N N . LEU A 1 82 ? -4.659 13.530 -0.511 1.00 55.47 82 LEU A N 1
ATOM 651 C CA . LEU A 1 82 ? -3.907 13.048 0.659 1.00 55.47 82 LEU A CA 1
ATOM 652 C C . LEU A 1 82 ? -4.165 13.910 1.908 1.00 55.47 82 LEU A C 1
ATOM 654 O O . LEU A 1 82 ? -3.660 15.029 2.020 1.00 55.47 82 LEU A O 1
ATOM 658 N N . THR A 1 83 ? -4.870 13.344 2.885 1.00 57.47 83 THR A N 1
ATOM 659 C CA . THR A 1 83 ? -4.826 13.748 4.296 1.00 57.47 83 THR A CA 1
ATOM 660 C C . THR A 1 83 ? -3.894 12.811 5.066 1.00 57.47 83 THR A C 1
ATOM 662 O O . THR A 1 83 ? -3.996 11.594 4.949 1.00 57.47 83 THR A O 1
ATOM 665 N N . GLU A 1 84 ? -2.968 13.374 5.852 1.00 58.69 84 GLU A N 1
ATOM 666 C CA . GLU A 1 84 ? -1.960 12.624 6.635 1.00 58.69 84 GLU A CA 1
ATOM 667 C C . GLU A 1 84 ? -2.568 11.682 7.691 1.00 58.69 84 GLU A C 1
ATOM 669 O O . GLU A 1 84 ? -1.865 10.825 8.221 1.00 58.69 84 GLU A O 1
ATOM 674 N N . ASP A 1 85 ? -3.861 11.842 7.976 1.00 63.16 85 ASP A N 1
ATOM 675 C CA . ASP A 1 85 ? -4.612 11.089 8.984 1.00 63.16 85 ASP A CA 1
ATOM 676 C C . ASP A 1 85 ? -5.065 9.704 8.496 1.00 63.16 85 ASP A C 1
ATOM 678 O O . ASP A 1 85 ? -5.477 8.867 9.290 1.00 63.16 85 ASP A O 1
ATOM 682 N N . GLU A 1 86 ? -4.964 9.427 7.195 1.00 67.25 86 GLU A N 1
ATOM 683 C CA . GLU A 1 86 ? -5.446 8.162 6.653 1.00 67.25 86 GLU A CA 1
ATOM 684 C C . GLU A 1 86 ? -4.463 7.003 6.928 1.00 67.25 86 GLU A C 1
ATOM 686 O O . GLU A 1 86 ? -3.255 7.125 6.670 1.00 67.25 86 GLU A O 1
ATOM 691 N N . PRO A 1 87 ? -4.944 5.817 7.342 1.00 64.94 87 PRO A N 1
ATOM 692 C CA . PRO A 1 87 ? -4.098 4.639 7.554 1.00 64.94 87 PRO A CA 1
ATOM 693 C C . PRO A 1 87 ? -3.339 4.238 6.279 1.00 64.94 87 PRO A C 1
ATOM 695 O O . PRO A 1 87 ? -2.213 3.740 6.347 1.00 64.94 87 PRO A O 1
ATOM 698 N N . VAL A 1 88 ? -3.879 4.549 5.096 1.00 65.75 88 VAL A N 1
ATOM 699 C CA . VA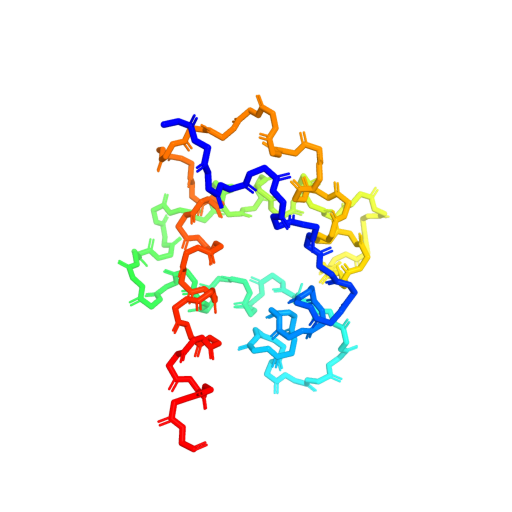L A 1 88 ? -3.175 4.359 3.817 1.00 65.75 88 VAL A CA 1
ATOM 700 C C . VAL A 1 88 ? -1.912 5.191 3.681 1.00 65.75 88 VAL A C 1
ATOM 702 O O . VAL A 1 88 ? -0.936 4.735 3.082 1.00 65.75 88 VAL A O 1
ATOM 705 N N . PHE A 1 89 ? -1.895 6.394 4.253 1.00 70.50 89 PHE A N 1
ATOM 706 C CA . PHE A 1 89 ? -0.713 7.242 4.252 1.00 70.50 89 PHE A CA 1
ATOM 707 C C . PHE A 1 89 ? 0.376 6.625 5.124 1.00 70.50 89 PHE A C 1
ATOM 709 O O . PHE A 1 89 ? 1.539 6.571 4.722 1.00 70.50 89 PHE A O 1
ATOM 716 N N . SER A 1 90 ? -0.014 6.073 6.277 1.00 70.00 90 SER A N 1
ATOM 717 C CA . SER A 1 90 ? 0.892 5.321 7.146 1.00 70.00 90 SER A CA 1
ATOM 718 C C . SER A 1 90 ? 1.453 4.086 6.444 1.00 70.00 90 SER A C 1
ATOM 720 O O . SER A 1 90 ? 2.669 3.896 6.462 1.00 70.00 90 SER A O 1
ATOM 722 N N . PHE A 1 91 ? 0.623 3.309 5.741 1.00 73.12 91 PHE A N 1
ATOM 723 C CA . PHE A 1 91 ? 1.081 2.184 4.917 1.00 73.12 91 PHE A CA 1
ATOM 724 C C . PHE A 1 91 ? 2.135 2.627 3.896 1.00 73.12 91 PHE A C 1
ATOM 726 O O . PHE A 1 91 ? 3.245 2.088 3.842 1.00 73.12 91 PHE A O 1
ATOM 733 N N . PHE A 1 92 ? 1.818 3.665 3.120 1.00 71.62 92 PHE A N 1
ATOM 734 C CA . PHE A 1 92 ? 2.702 4.172 2.080 1.00 71.62 92 PHE A CA 1
ATOM 735 C C . PHE A 1 92 ? 4.017 4.696 2.658 1.00 71.62 92 PHE A C 1
ATOM 737 O O . PHE A 1 92 ? 5.097 4.409 2.141 1.00 71.62 92 PHE A O 1
ATOM 744 N N . ALA A 1 93 ? 3.943 5.415 3.778 1.00 73.00 93 ALA A N 1
ATOM 745 C CA . ALA A 1 93 ? 5.103 5.922 4.491 1.00 73.00 93 ALA A CA 1
ATOM 746 C C . ALA A 1 93 ? 5.975 4.791 5.055 1.00 73.00 93 ALA A C 1
ATOM 748 O O . ALA A 1 93 ? 7.201 4.893 4.985 1.00 73.00 93 ALA A O 1
ATOM 749 N N . ILE A 1 94 ? 5.385 3.718 5.593 1.00 74.00 94 ILE A N 1
ATOM 750 C CA . ILE A 1 94 ? 6.110 2.542 6.103 1.00 74.00 94 ILE A CA 1
ATOM 751 C C . ILE A 1 94 ? 6.833 1.832 4.955 1.00 74.00 94 ILE A C 1
ATOM 753 O O . ILE A 1 94 ? 8.045 1.613 5.042 1.00 74.00 94 ILE A O 1
ATOM 757 N N . CYS A 1 95 ? 6.136 1.544 3.857 1.00 70.69 95 CYS A N 1
ATOM 758 C CA . CYS A 1 95 ? 6.721 0.865 2.703 1.00 70.69 95 CYS A CA 1
ATOM 759 C C . CYS A 1 95 ? 7.813 1.718 2.028 1.00 70.69 95 CYS A C 1
ATOM 761 O O . CYS A 1 95 ? 8.911 1.223 1.766 1.00 70.69 95 CYS A O 1
ATOM 763 N N . LEU A 1 96 ? 7.602 3.030 1.855 1.00 70.12 96 LEU A N 1
ATOM 764 C CA . LEU A 1 96 ? 8.635 3.944 1.344 1.00 70.12 96 LEU A CA 1
ATOM 765 C C . LEU A 1 96 ? 9.847 4.045 2.276 1.00 70.12 96 LEU A C 1
ATOM 767 O O . LEU A 1 96 ? 10.988 4.080 1.804 1.00 70.12 96 LEU A O 1
ATOM 771 N N . LYS A 1 97 ? 9.633 4.080 3.599 1.00 72.06 97 LYS A N 1
ATOM 772 C CA . LYS A 1 97 ? 10.728 4.027 4.582 1.00 72.06 97 LYS A CA 1
ATOM 773 C C . LYS A 1 97 ? 11.514 2.723 4.445 1.00 72.06 97 LYS A C 1
ATOM 775 O O . LYS A 1 97 ? 12.742 2.772 4.501 1.00 72.06 97 LYS A O 1
ATOM 780 N N . LYS A 1 98 ? 10.841 1.588 4.224 1.00 70.69 98 LYS A N 1
ATOM 781 C CA . LYS A 1 98 ? 11.465 0.268 4.027 1.00 70.69 98 LYS A CA 1
ATOM 782 C C . LYS A 1 98 ? 12.335 0.247 2.762 1.00 70.69 98 LYS A C 1
ATOM 784 O O . LYS A 1 98 ? 13.511 -0.094 2.859 1.00 70.69 98 LYS A O 1
ATOM 789 N N . ILE A 1 99 ? 11.824 0.726 1.621 1.00 66.62 99 ILE A N 1
ATOM 790 C CA . ILE A 1 99 ? 12.586 0.818 0.357 1.00 66.62 99 ILE A CA 1
ATOM 791 C C . ILE A 1 99 ? 13.789 1.755 0.488 1.00 66.62 99 ILE A C 1
ATOM 793 O O . ILE A 1 99 ? 14.904 1.384 0.120 1.00 66.62 99 ILE A O 1
ATOM 797 N N . LYS A 1 100 ? 13.602 2.968 1.026 1.00 65.12 100 LYS A N 1
ATOM 798 C CA . LYS A 1 100 ? 14.710 3.929 1.169 1.00 65.12 100 LYS A CA 1
ATOM 799 C C . LYS A 1 100 ? 15.810 3.396 2.085 1.00 65.12 100 LYS A C 1
ATOM 801 O O . LYS A 1 100 ? 16.981 3.599 1.789 1.00 65.12 100 LYS A O 1
ATOM 806 N N . LYS A 1 101 ? 15.447 2.672 3.150 1.00 64.06 101 LYS A N 1
ATOM 807 C CA . LYS A 1 101 ? 16.407 2.033 4.061 1.00 64.06 101 LYS A CA 1
ATOM 808 C C . LYS A 1 101 ? 17.190 0.898 3.389 1.00 64.06 101 LYS A C 1
ATOM 810 O O . LYS A 1 101 ? 18.353 0.701 3.718 1.00 64.06 101 LYS A O 1
ATOM 815 N N . LEU A 1 102 ? 16.577 0.189 2.440 1.00 54.50 102 LEU A N 1
ATOM 816 C CA . LEU A 1 102 ? 17.229 -0.870 1.661 1.00 54.50 102 LEU A CA 1
ATOM 817 C C . LEU A 1 102 ? 18.177 -0.324 0.580 1.00 54.50 102 LEU A C 1
ATOM 819 O O . LEU A 1 102 ? 19.187 -0.954 0.300 1.00 54.50 102 LEU A O 1
ATOM 823 N N . ASN A 1 103 ? 17.914 0.864 0.027 1.00 52.06 103 ASN A N 1
ATOM 824 C CA . ASN A 1 103 ? 18.718 1.460 -1.052 1.00 52.06 103 ASN A CA 1
ATOM 825 C C . ASN A 1 103 ? 19.913 2.312 -0.556 1.00 52.06 103 ASN A C 1
ATOM 827 O O . ASN A 1 103 ? 20.416 3.158 -1.291 1.00 52.06 103 ASN A O 1
ATOM 831 N N . THR A 1 104 ? 20.325 2.158 0.712 1.00 47.53 104 THR A N 1
ATOM 832 C CA . THR A 1 104 ? 21.420 2.942 1.330 1.00 47.53 104 THR A CA 1
ATOM 833 C C . THR A 1 104 ? 22.724 2.141 1.484 1.00 47.53 104 THR A C 1
ATOM 835 O O . THR A 1 104 ? 23.506 2.417 2.393 1.00 47.53 104 THR A O 1
ATOM 838 N N . TYR A 1 105 ? 22.964 1.156 0.615 1.00 40.56 105 TYR A N 1
ATOM 839 C CA . TYR A 1 105 ? 24.212 0.384 0.565 1.00 40.56 105 TYR A CA 1
ATOM 840 C C . TYR A 1 105 ? 24.776 0.339 -0.850 1.00 40.56 105 TYR A C 1
ATOM 842 O O . TYR A 1 105 ? 23.976 0.126 -1.787 1.00 40.56 105 TYR A O 1
#

Organism: NCBI:txid392032

Sequence (105 aa):
MLLLKDMKFAENEAQLLVGSADEDHSGGIDMREFISIMTTSVNPQDLEEELRQTFQTFDKDGSGTINANELKRFVRLWDNELTEDEPVFSFFAICLKKIKKLNTY

Radius of gyration: 13.24 Å; chains: 1; bounding box: 36×38×29 Å